Protein AF-A0A9E5AEF0-F1 (afdb_monomer_lite)

Structure (mmCIF, N/CA/C/O backbone):
data_AF-A0A9E5AEF0-F1
#
_entry.id   AF-A0A9E5AEF0-F1
#
loop_
_atom_site.group_PDB
_atom_site.id
_atom_site.type_symbol
_atom_site.label_atom_id
_atom_site.label_alt_id
_atom_site.label_comp_id
_atom_site.label_asym_id
_atom_site.label_entity_id
_atom_site.label_seq_id
_atom_site.pdbx_PDB_ins_code
_atom_site.Cartn_x
_atom_site.Cartn_y
_atom_site.Cartn_z
_atom_site.occupancy
_atom_site.B_iso_or_equiv
_atom_site.auth_seq_id
_atom_site.auth_comp_id
_atom_site.auth_asym_id
_atom_site.auth_atom_id
_atom_site.pdbx_PDB_model_num
ATOM 1 N N . MET A 1 1 ? 32.570 -24.926 29.827 1.00 44.25 1 MET A N 1
ATOM 2 C CA . MET A 1 1 ? 31.384 -24.081 30.081 1.00 44.25 1 MET A CA 1
ATOM 3 C C . MET A 1 1 ? 30.921 -23.555 28.732 1.00 44.25 1 MET A C 1
ATOM 5 O O . MET A 1 1 ? 31.454 -22.573 28.237 1.00 44.25 1 MET A O 1
ATOM 9 N N . THR A 1 2 ? 30.076 -24.323 28.049 1.00 44.25 2 THR A N 1
ATOM 10 C CA . THR A 1 2 ? 29.654 -24.049 26.670 1.00 44.25 2 THR A CA 1
ATOM 11 C C . THR A 1 2 ? 28.623 -22.926 26.707 1.00 44.25 2 THR A C 1
ATOM 13 O O . THR A 1 2 ? 27.660 -23.022 27.466 1.00 44.25 2 THR A O 1
ATOM 16 N N . ALA A 1 3 ? 28.853 -21.846 25.957 1.00 41.44 3 ALA A N 1
ATOM 17 C CA . ALA A 1 3 ? 27.893 -20.754 25.822 1.00 41.44 3 ALA A CA 1
ATOM 18 C C . ALA A 1 3 ? 26.505 -21.313 25.436 1.00 41.44 3 ALA A C 1
ATOM 20 O O . ALA A 1 3 ? 26.449 -22.295 24.685 1.00 41.44 3 ALA A O 1
ATOM 21 N N . PRO A 1 4 ? 25.398 -20.747 25.953 1.00 52.03 4 PRO A N 1
ATOM 22 C CA . PRO A 1 4 ? 24.064 -21.224 25.610 1.00 52.03 4 PRO A CA 1
ATOM 23 C C . PRO A 1 4 ? 23.856 -21.142 24.090 1.00 52.03 4 PRO A C 1
ATOM 25 O O . PRO A 1 4 ? 24.439 -20.265 23.445 1.00 52.03 4 PRO A O 1
ATOM 28 N N . PRO A 1 5 ? 23.062 -22.055 23.501 1.00 47.88 5 PRO A N 1
ATOM 29 C CA . PRO A 1 5 ? 22.817 -22.052 22.069 1.00 47.88 5 PRO A CA 1
ATOM 30 C C . PRO A 1 5 ? 22.259 -20.690 21.658 1.00 47.88 5 PRO A C 1
ATOM 32 O O . PRO A 1 5 ? 21.329 -20.180 22.283 1.00 47.88 5 PRO A O 1
ATOM 35 N N . ASP A 1 6 ? 22.872 -20.121 20.619 1.00 52.38 6 ASP A N 1
ATOM 36 C CA . ASP A 1 6 ? 22.419 -18.937 19.898 1.00 52.38 6 ASP A CA 1
ATOM 37 C C . ASP A 1 6 ? 20.891 -18.986 19.754 1.00 52.38 6 ASP A C 1
ATOM 39 O O . ASP A 1 6 ? 20.338 -19.863 19.078 1.00 52.38 6 ASP A O 1
ATOM 43 N N . GLN A 1 7 ? 20.218 -18.088 20.479 1.00 50.53 7 GLN A N 1
ATOM 44 C CA . GLN A 1 7 ? 18.790 -17.828 20.379 1.00 50.53 7 GLN A CA 1
ATOM 45 C C . GLN A 1 7 ? 18.547 -17.292 18.973 1.00 50.53 7 GLN A C 1
ATOM 47 O O . GLN A 1 7 ? 18.541 -16.082 18.746 1.00 50.53 7 GLN A O 1
ATOM 52 N N . ARG A 1 8 ? 18.410 -18.209 18.010 1.00 44.19 8 ARG A N 1
ATOM 53 C CA . ARG A 1 8 ? 18.163 -17.880 16.611 1.00 44.19 8 ARG A CA 1
ATOM 54 C C . ARG A 1 8 ? 16.907 -17.028 16.559 1.00 44.19 8 ARG A C 1
ATOM 56 O O . ARG A 1 8 ? 15.798 -17.537 16.708 1.00 44.19 8 ARG A O 1
ATOM 63 N N . ARG A 1 9 ? 17.133 -15.730 16.372 1.00 46.47 9 ARG A N 1
ATOM 64 C CA . ARG A 1 9 ? 16.144 -14.720 16.019 1.00 46.47 9 ARG A CA 1
ATOM 65 C C . ARG A 1 9 ? 15.077 -15.354 15.132 1.00 46.47 9 ARG A C 1
ATOM 67 O O . ARG A 1 9 ? 15.401 -15.946 14.099 1.00 46.47 9 ARG A O 1
ATOM 74 N N . SER A 1 10 ? 13.823 -15.269 15.565 1.00 47.00 10 SER A N 1
ATOM 75 C CA . SER A 1 10 ? 12.681 -15.790 14.823 1.00 47.00 10 SER A CA 1
ATOM 76 C C . SER A 1 10 ? 12.717 -15.233 13.392 1.00 47.00 10 SER A C 1
ATOM 78 O O . SER A 1 10 ? 13.171 -14.108 13.188 1.00 47.00 10 SER A O 1
ATOM 80 N N . PRO A 1 11 ? 12.181 -15.929 12.374 1.00 45.91 11 PRO A N 1
ATOM 81 C CA . PRO A 1 11 ? 12.048 -15.397 11.006 1.00 45.91 11 PRO A CA 1
ATOM 82 C C . PRO A 1 11 ? 11.284 -14.055 10.907 1.00 45.91 11 PRO A C 1
ATOM 84 O O . PRO A 1 11 ? 11.216 -13.434 9.848 1.00 45.91 11 PRO A O 1
ATOM 87 N N . LEU A 1 12 ? 10.714 -13.612 12.026 1.00 46.62 12 LEU A N 1
ATOM 88 C CA . LEU A 1 12 ? 10.114 -12.311 12.288 1.00 46.62 12 LEU A CA 1
ATOM 89 C C . LEU A 1 12 ? 11.013 -11.201 12.776 1.00 46.62 12 LEU A C 1
ATOM 91 O O . LEU A 1 12 ? 10.693 -10.034 12.573 1.00 46.62 12 LEU A O 1
ATOM 95 N N . ASP A 1 13 ? 12.115 -11.566 13.402 1.00 51.47 13 ASP A N 1
ATOM 96 C CA . ASP A 1 13 ? 13.103 -10.637 13.924 1.00 51.47 13 ASP A CA 1
ATOM 97 C C . ASP A 1 13 ? 13.991 -10.109 12.788 1.00 51.47 13 ASP A C 1
ATOM 99 O O . ASP A 1 13 ? 14.777 -9.183 12.979 1.00 51.47 13 ASP A O 1
ATOM 103 N N . SER A 1 14 ? 13.876 -10.699 11.591 1.00 53.91 14 SER A N 1
ATOM 104 C CA . SER A 1 14 ? 14.541 -10.217 10.386 1.00 53.91 14 SER A CA 1
ATOM 105 C C . SER A 1 14 ? 13.779 -9.011 9.828 1.00 53.91 14 SER A C 1
ATOM 107 O O . SER A 1 14 ? 12.659 -9.172 9.327 1.00 53.91 14 SER A O 1
ATOM 109 N N . PRO A 1 15 ? 14.356 -7.797 9.890 1.00 63.53 15 PRO A N 1
ATOM 110 C CA . PRO A 1 15 ? 13.675 -6.603 9.426 1.00 63.53 15 PRO A CA 1
ATOM 111 C C . PRO A 1 15 ? 13.343 -6.718 7.937 1.00 63.53 15 PRO A C 1
ATOM 113 O O . PRO A 1 15 ? 14.121 -7.243 7.136 1.00 63.53 15 PRO A O 1
ATOM 116 N N . LEU A 1 16 ? 12.180 -6.183 7.554 1.00 73.38 16 LEU A N 1
ATOM 117 C CA . LEU A 1 16 ? 11.865 -5.899 6.157 1.00 73.38 16 LEU A CA 1
ATOM 118 C C . LEU A 1 16 ? 13.061 -5.166 5.521 1.00 73.38 16 LEU A C 1
ATOM 120 O O . LEU A 1 16 ? 13.497 -4.162 6.095 1.00 73.38 16 LEU A O 1
ATOM 124 N N . PRO A 1 17 ? 13.574 -5.604 4.351 1.00 79.81 17 PRO A N 1
ATOM 125 C CA . PRO A 1 17 ? 14.665 -4.899 3.691 1.00 79.81 17 PRO A CA 1
ATOM 126 C C . PRO A 1 17 ? 14.307 -3.418 3.558 1.00 79.81 17 PRO A C 1
ATOM 128 O O . PRO A 1 17 ? 13.182 -3.119 3.139 1.00 79.81 17 PRO A O 1
ATOM 131 N N . PRO A 1 18 ? 15.192 -2.480 3.927 1.00 86.50 18 PRO A N 1
ATOM 132 C CA . PRO A 1 18 ? 14.837 -1.070 3.961 1.00 86.50 18 PRO A CA 1
ATOM 133 C C . PRO A 1 18 ? 14.391 -0.594 2.576 1.00 86.50 18 PRO A C 1
ATOM 135 O O . PRO A 1 18 ? 14.988 -0.937 1.555 1.00 86.50 18 PRO A O 1
ATOM 138 N N . LEU A 1 19 ? 13.329 0.215 2.536 1.00 92.38 19 LEU A N 1
ATOM 139 C CA . LEU A 1 19 ? 12.909 0.871 1.299 1.00 92.38 19 LEU A CA 1
ATOM 140 C C . LEU A 1 19 ? 14.021 1.793 0.794 1.00 92.38 19 LEU A C 1
ATOM 142 O O . LEU A 1 19 ? 14.618 2.544 1.580 1.00 92.38 19 LEU A O 1
ATOM 146 N N . ARG A 1 20 ? 14.232 1.793 -0.528 1.00 93.69 20 ARG A N 1
ATOM 147 C CA . ARG A 1 20 ? 15.110 2.765 -1.191 1.00 93.69 20 ARG A CA 1
ATOM 148 C C . ARG A 1 20 ? 14.611 4.190 -0.896 1.00 93.69 20 ARG A C 1
ATOM 150 O O . ARG A 1 20 ? 13.405 4.375 -0.714 1.00 93.69 20 ARG A O 1
ATOM 157 N N . PRO A 1 21 ? 15.482 5.216 -0.886 1.00 95.19 21 PRO A N 1
ATOM 158 C CA . PRO A 1 21 ? 15.080 6.581 -0.534 1.00 95.19 21 PRO A CA 1
ATOM 159 C C . PRO A 1 21 ? 13.852 7.098 -1.301 1.00 95.19 21 PRO A C 1
ATOM 161 O O . PRO A 1 21 ? 12.906 7.570 -0.676 1.00 95.19 21 PRO A O 1
ATOM 164 N N . TYR A 1 22 ? 13.795 6.907 -2.624 1.00 96.44 22 TYR A N 1
ATOM 165 C CA . TYR A 1 22 ? 12.634 7.321 -3.426 1.00 96.44 22 TYR A CA 1
ATOM 166 C C . TYR A 1 22 ? 11.353 6.559 -3.051 1.00 96.44 22 TYR A C 1
ATOM 168 O O . TYR A 1 22 ? 10.281 7.152 -2.961 1.00 96.44 22 TYR A O 1
ATOM 176 N N . GLN A 1 23 ? 11.457 5.257 -2.760 1.00 97.06 23 GLN A N 1
ATOM 177 C CA . GLN A 1 23 ? 10.318 4.446 -2.327 1.00 97.06 23 GLN A CA 1
ATOM 178 C C . GLN A 1 23 ? 9.784 4.936 -0.982 1.00 97.06 23 GLN A C 1
ATOM 180 O O . GLN A 1 23 ? 8.578 4.943 -0.769 1.00 97.06 23 GLN A O 1
ATOM 185 N N . ARG A 1 24 ? 10.665 5.391 -0.083 1.00 96.44 24 ARG A N 1
ATOM 186 C CA . ARG A 1 24 ? 10.268 5.986 1.198 1.00 96.44 24 ARG A CA 1
ATOM 187 C C . ARG A 1 24 ? 9.503 7.293 0.999 1.00 96.44 24 ARG A C 1
ATOM 189 O O . ARG A 1 24 ? 8.501 7.502 1.675 1.00 96.44 24 ARG A O 1
ATOM 196 N N . THR A 1 25 ? 9.947 8.151 0.081 1.00 97.44 25 THR A N 1
ATOM 197 C CA . THR A 1 25 ? 9.232 9.389 -0.273 1.00 97.44 25 THR A CA 1
ATOM 198 C C . THR A 1 25 ? 7.836 9.079 -0.804 1.00 97.44 25 THR A C 1
ATOM 200 O O . T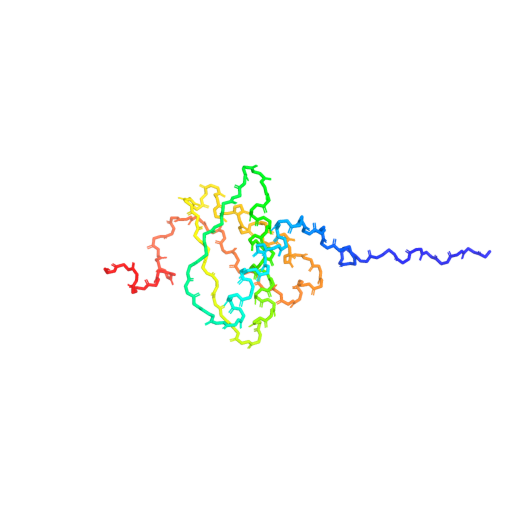HR A 1 25 ? 6.855 9.645 -0.326 1.00 97.44 25 THR A O 1
ATOM 203 N N . ILE A 1 26 ? 7.733 8.115 -1.720 1.00 97.69 26 ILE A N 1
ATOM 204 C CA . ILE A 1 26 ? 6.452 7.681 -2.280 1.00 97.69 26 ILE A CA 1
ATOM 205 C C . ILE A 1 26 ? 5.549 7.073 -1.195 1.00 97.69 26 ILE A C 1
ATOM 207 O O . ILE A 1 26 ? 4.385 7.452 -1.090 1.00 97.69 26 ILE A O 1
ATOM 211 N N . ALA A 1 27 ? 6.074 6.181 -0.346 1.00 97.12 27 ALA A N 1
ATOM 212 C CA . ALA A 1 27 ? 5.316 5.571 0.748 1.00 97.12 27 ALA A CA 1
ATOM 213 C C . ALA A 1 27 ? 4.748 6.631 1.700 1.00 97.12 27 ALA A C 1
ATOM 215 O O . ALA A 1 27 ? 3.573 6.577 2.046 1.00 97.12 27 ALA A O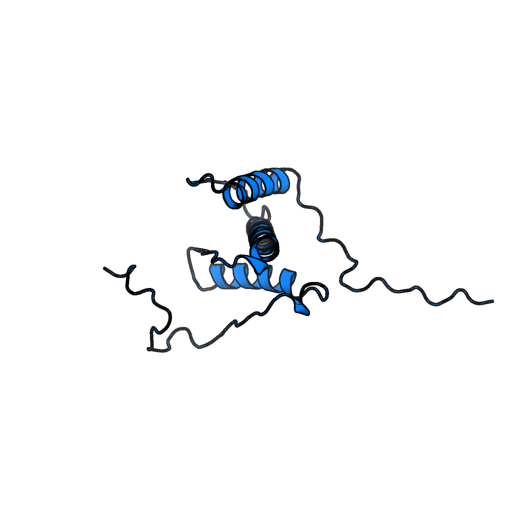 1
ATOM 216 N N . LYS A 1 28 ? 5.553 7.634 2.078 1.00 96.19 28 LYS A N 1
ATOM 217 C CA . LYS A 1 28 ? 5.095 8.758 2.908 1.00 96.19 28 LYS A CA 1
ATOM 218 C C . LYS A 1 28 ? 3.974 9.549 2.233 1.00 96.19 28 LYS A C 1
ATOM 220 O O . LYS A 1 28 ? 3.014 9.907 2.908 1.00 96.19 28 LYS A O 1
ATOM 225 N N . ALA A 1 29 ? 4.070 9.799 0.927 1.00 96.44 29 ALA A N 1
ATOM 226 C CA . ALA A 1 29 ? 3.031 10.508 0.183 1.00 96.44 29 ALA A CA 1
ATOM 227 C C . ALA A 1 29 ? 1.709 9.719 0.145 1.00 96.44 29 ALA A C 1
ATOM 229 O O . ALA A 1 29 ? 0.653 10.287 0.424 1.00 96.44 29 ALA A O 1
ATOM 230 N N . ILE A 1 30 ? 1.767 8.410 -0.132 1.00 96.25 30 ILE A N 1
ATOM 231 C CA . ILE A 1 30 ? 0.593 7.521 -0.147 1.00 96.25 30 ILE A CA 1
ATOM 232 C C . ILE A 1 30 ? -0.038 7.442 1.249 1.00 96.25 30 ILE A C 1
ATOM 234 O O . ILE A 1 30 ? -1.215 7.762 1.416 1.00 96.25 30 ILE A O 1
ATOM 238 N N . LEU A 1 31 ? 0.751 7.053 2.258 1.00 95.81 31 LEU A N 1
ATOM 239 C CA . LEU A 1 31 ? 0.270 6.858 3.627 1.00 95.81 31 LEU A CA 1
ATOM 240 C C . LEU A 1 31 ? -0.243 8.164 4.229 1.00 95.81 31 LEU A C 1
ATOM 242 O O . LEU A 1 31 ? -1.294 8.167 4.855 1.00 95.81 31 LEU A O 1
ATOM 246 N N . GLY A 1 32 ? 0.447 9.282 3.997 1.00 95.50 32 GLY A N 1
ATOM 247 C CA . GLY A 1 32 ? 0.003 10.590 4.465 1.00 95.50 32 GLY A CA 1
ATOM 248 C C . GLY A 1 32 ? -1.368 10.964 3.903 1.00 95.50 32 GLY A C 1
ATOM 249 O O . GLY A 1 32 ? -2.250 11.365 4.655 1.00 95.50 32 GLY A O 1
ATOM 250 N N . ARG A 1 33 ? -1.604 10.790 2.597 1.00 94.56 33 ARG A N 1
ATOM 251 C CA . ARG A 1 33 ? -2.925 11.101 2.022 1.00 94.56 33 ARG A CA 1
ATOM 252 C C . ARG A 1 33 ? -4.023 10.179 2.544 1.00 94.56 33 ARG A C 1
ATOM 254 O O . ARG A 1 33 ? -5.099 10.675 2.869 1.00 94.56 33 ARG A O 1
ATOM 261 N N . ALA A 1 34 ? -3.743 8.879 2.635 1.00 93.25 34 ALA A N 1
ATOM 262 C CA . ALA A 1 34 ? -4.709 7.882 3.085 1.00 93.25 34 ALA A CA 1
ATOM 263 C C . ALA A 1 34 ? -5.070 8.047 4.572 1.00 93.25 34 ALA A C 1
ATOM 265 O O . ALA A 1 34 ? -6.248 8.077 4.915 1.00 93.25 34 ALA A O 1
ATOM 266 N N . LEU A 1 35 ? -4.074 8.209 5.450 1.00 93.00 35 LEU A N 1
ATOM 267 C CA . LEU A 1 35 ? -4.284 8.322 6.898 1.00 93.00 35 LEU A CA 1
ATOM 268 C C . LEU A 1 35 ? -4.899 9.665 7.307 1.00 93.00 35 LEU A C 1
ATOM 270 O O . LEU A 1 35 ? -5.693 9.705 8.240 1.00 93.00 35 LEU A O 1
ATOM 274 N N . TYR A 1 36 ? -4.577 10.755 6.603 1.00 92.62 36 TYR A N 1
ATOM 275 C CA . TYR A 1 36 ? -5.160 12.076 6.865 1.00 92.62 36 TYR A CA 1
ATOM 276 C C . TYR A 1 36 ? -6.407 12.376 6.023 1.00 92.62 36 TYR A C 1
ATOM 278 O O . TYR A 1 36 ? -6.818 13.531 5.960 1.00 92.62 36 TYR A O 1
ATOM 286 N N . HIS A 1 37 ? -6.988 11.374 5.353 1.00 87.94 37 HIS A N 1
ATOM 287 C CA . HIS A 1 37 ? -8.244 11.504 4.607 1.00 87.94 37 HIS A CA 1
ATOM 288 C C . HIS A 1 37 ? -8.272 12.675 3.600 1.00 87.94 37 HIS A C 1
ATOM 290 O O . HIS A 1 37 ? -9.308 1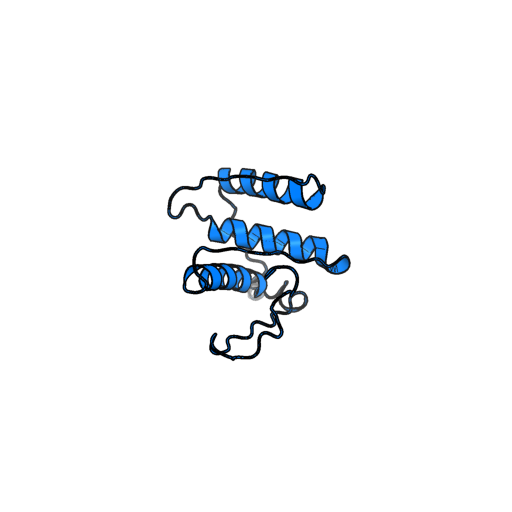3.291 3.370 1.00 87.94 37 HIS A O 1
ATOM 296 N N . ARG A 1 38 ? -7.134 12.987 2.959 1.00 88.69 38 ARG A N 1
ATOM 297 C CA . ARG A 1 38 ? -6.981 14.198 2.119 1.00 88.69 38 ARG A CA 1
ATOM 298 C C . ARG A 1 38 ? -7.566 14.083 0.702 1.00 88.69 38 ARG A C 1
ATOM 300 O O . ARG A 1 38 ? -7.367 14.992 -0.101 1.00 88.69 38 ARG A O 1
ATOM 307 N N . GLY A 1 39 ? -8.239 12.975 0.379 1.00 87.44 39 GLY A N 1
ATOM 308 C CA . GLY A 1 39 ? -8.826 12.704 -0.942 1.00 87.44 39 GLY A CA 1
ATOM 309 C C . GLY A 1 39 ? -7.843 12.838 -2.119 1.00 87.44 39 GLY A C 1
ATOM 310 O O . GLY A 1 39 ? -6.625 12.904 -1.926 1.00 87.44 39 GLY A O 1
ATOM 311 N N . GLY A 1 40 ? -8.389 12.900 -3.341 1.00 91.06 40 GLY A N 1
ATOM 312 C CA . GLY A 1 40 ? -7.699 13.184 -4.612 1.00 91.06 40 GLY A CA 1
ATOM 313 C C . GLY A 1 40 ? -6.757 12.091 -5.143 1.00 91.06 40 GLY A C 1
ATOM 314 O O . GLY A 1 40 ? -6.640 11.011 -4.571 1.00 91.06 40 GLY A O 1
ATOM 315 N N . SER A 1 41 ? -6.065 12.392 -6.248 1.00 93.50 41 SER A N 1
ATOM 316 C CA . SER A 1 41 ? -5.238 11.421 -6.985 1.00 93.50 41 SER A CA 1
ATOM 317 C C . SER A 1 41 ? -3.744 11.712 -6.855 1.00 93.50 41 SER A C 1
ATOM 319 O O . SER A 1 41 ? -3.319 12.869 -6.831 1.00 93.50 41 SER A O 1
ATOM 321 N N . LEU A 1 42 ? -2.937 10.654 -6.766 1.00 93.75 42 LEU A N 1
ATOM 322 C CA . LEU A 1 42 ? -1.478 10.710 -6.797 1.00 93.75 42 LEU A CA 1
ATOM 323 C C . LEU A 1 42 ? -0.997 9.876 -7.990 1.00 93.75 42 LEU A C 1
ATOM 325 O O . LEU A 1 42 ? -1.250 8.675 -8.030 1.00 93.75 42 LEU A O 1
ATOM 329 N N . SER A 1 43 ? -0.311 10.509 -8.941 1.00 95.88 43 SER A N 1
ATOM 330 C CA . SER A 1 43 ? 0.361 9.802 -10.035 1.00 95.88 43 SER A CA 1
ATOM 331 C C . SER A 1 43 ? 1.833 9.626 -9.685 1.00 95.88 43 SER A C 1
ATOM 333 O O . SER A 1 43 ? 2.490 10.578 -9.264 1.00 95.88 43 SER A O 1
ATOM 335 N N . ILE A 1 44 ? 2.336 8.400 -9.803 1.00 95.62 44 ILE A N 1
ATOM 336 C CA . ILE A 1 44 ? 3.718 8.054 -9.474 1.00 95.62 44 ILE A CA 1
ATOM 337 C C . ILE A 1 44 ? 4.288 7.277 -10.649 1.00 95.62 44 ILE A C 1
ATOM 339 O O . ILE A 1 44 ? 3.839 6.169 -10.946 1.00 95.62 44 ILE A O 1
ATOM 343 N N . GLU A 1 45 ? 5.320 7.832 -11.269 1.00 96.12 45 GLU A N 1
ATOM 344 C CA . GLU A 1 45 ? 6.081 7.143 -12.298 1.00 96.12 45 GLU A CA 1
ATOM 345 C C . GLU A 1 45 ? 7.312 6.479 -11.678 1.00 96.12 45 GLU A C 1
ATOM 347 O O . GLU A 1 45 ? 8.067 7.086 -10.917 1.00 96.12 45 GLU A O 1
ATOM 352 N N . ILE A 1 46 ? 7.490 5.189 -11.963 1.00 95.12 46 ILE A N 1
ATOM 353 C CA . ILE A 1 46 ? 8.596 4.387 -11.442 1.00 95.12 46 ILE A CA 1
ATOM 354 C C . ILE A 1 46 ? 9.207 3.625 -12.611 1.00 95.12 46 ILE A C 1
ATOM 356 O O . ILE A 1 46 ? 8.489 2.974 -13.373 1.00 95.12 46 ILE A O 1
ATOM 360 N N . ALA A 1 47 ? 10.537 3.653 -12.703 1.00 94.19 47 ALA A N 1
ATOM 361 C CA . ALA A 1 47 ? 11.287 2.898 -13.698 1.00 94.19 47 ALA A CA 1
ATOM 362 C C . ALA A 1 47 ? 10.919 1.401 -13.701 1.00 94.19 47 ALA A C 1
ATOM 364 O O . ALA A 1 47 ? 10.508 0.820 -12.686 1.00 94.19 47 ALA A O 1
ATOM 365 N N . ARG A 1 48 ? 11.117 0.740 -14.848 1.00 90.56 48 ARG A N 1
ATOM 366 C CA . ARG A 1 48 ? 10.932 -0.712 -14.972 1.00 90.56 48 ARG A CA 1
ATOM 367 C C . ARG A 1 48 ? 11.793 -1.430 -13.924 1.00 90.56 48 ARG A C 1
ATOM 369 O O . ARG A 1 48 ? 12.962 -1.112 -13.757 1.00 90.56 48 ARG A O 1
ATOM 376 N N . GLN A 1 49 ? 11.198 -2.382 -13.202 1.00 87.56 49 GLN A N 1
ATOM 377 C CA . GLN A 1 49 ? 11.827 -3.073 -12.062 1.00 87.56 49 GLN A CA 1
ATOM 378 C C . GLN A 1 49 ? 12.254 -2.169 -10.886 1.00 87.56 49 GLN A C 1
ATOM 380 O O . GLN A 1 49 ? 12.974 -2.610 -9.995 1.00 87.56 49 GLN A O 1
ATOM 385 N N . GLY A 1 50 ? 11.743 -0.938 -10.788 1.00 91.69 50 GLY A N 1
ATOM 386 C CA . GLY A 1 50 ? 11.958 -0.044 -9.641 1.00 91.69 50 GLY A CA 1
ATOM 387 C C . GLY A 1 50 ? 11.194 -0.447 -8.370 1.00 91.69 50 GLY A C 1
ATOM 388 O O . GLY A 1 50 ? 10.823 0.400 -7.565 1.00 91.69 50 GLY A O 1
ATOM 389 N N . GLY A 1 51 ? 10.870 -1.731 -8.198 1.00 92.44 51 GLY A N 1
ATOM 390 C CA . GLY A 1 51 ? 10.205 -2.232 -6.993 1.00 92.44 51 GLY A CA 1
ATOM 391 C C . GLY A 1 51 ? 8.815 -1.639 -6.730 1.00 92.44 51 GLY A C 1
ATOM 392 O O . GLY A 1 51 ? 8.423 -1.525 -5.571 1.00 92.44 51 GLY A O 1
ATOM 393 N N . LYS A 1 52 ? 8.066 -1.248 -7.772 1.00 93.94 52 LYS A N 1
ATOM 394 C CA . LYS A 1 52 ? 6.722 -0.657 -7.620 1.00 93.94 52 LYS A CA 1
ATOM 395 C C . LYS A 1 52 ? 5.721 -1.593 -6.929 1.00 93.94 52 LYS A C 1
ATOM 397 O O . LYS A 1 52 ? 4.947 -1.146 -6.092 1.00 93.94 52 LYS A O 1
ATOM 402 N N . ASN A 1 53 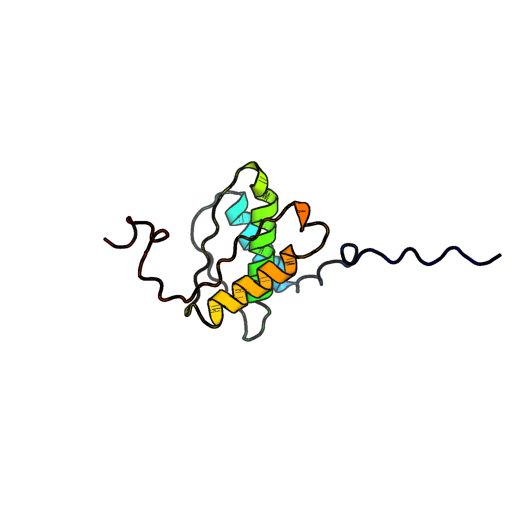? 5.779 -2.894 -7.230 1.00 92.31 53 ASN A N 1
ATOM 403 C CA . ASN A 1 53 ? 4.870 -3.886 -6.643 1.00 92.31 53 ASN A CA 1
ATOM 404 C C . ASN A 1 53 ? 5.172 -4.110 -5.157 1.00 92.31 53 ASN A C 1
ATOM 406 O O . ASN A 1 53 ? 4.249 -4.1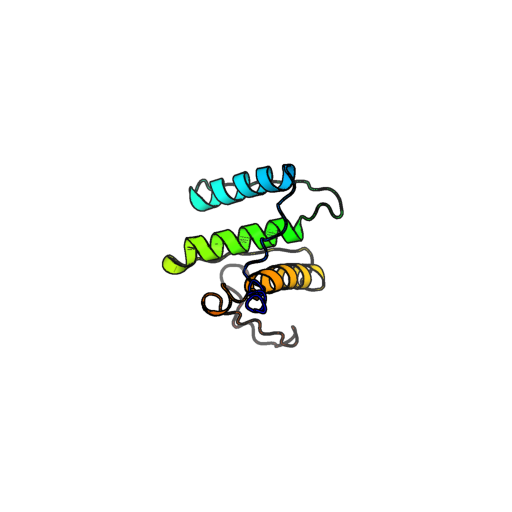49 -4.352 1.00 92.31 53 ASN A O 1
ATOM 410 N N . GLU A 1 54 ? 6.458 -4.182 -4.805 1.00 93.38 54 GLU A N 1
ATOM 411 C CA . GLU A 1 54 ? 6.937 -4.291 -3.423 1.00 93.38 54 GLU A CA 1
ATOM 412 C C . GLU A 1 54 ? 6.515 -3.075 -2.590 1.00 93.38 54 GLU A C 1
ATOM 414 O O . GLU A 1 54 ? 5.977 -3.202 -1.493 1.00 93.38 54 GLU A O 1
ATOM 419 N N . LEU A 1 55 ? 6.718 -1.875 -3.135 1.00 95.75 55 LEU A N 1
ATOM 420 C CA . LEU A 1 55 ? 6.307 -0.631 -2.497 1.00 95.75 55 LEU A CA 1
ATOM 421 C C . LEU A 1 55 ? 4.790 -0.586 -2.264 1.00 95.75 55 LEU A C 1
ATOM 423 O O . LEU A 1 55 ? 4.356 -0.264 -1.160 1.00 95.75 55 LEU A O 1
ATOM 427 N N . SER A 1 56 ? 4.001 -0.938 -3.282 1.00 95.50 56 SER A N 1
ATOM 428 C CA . SER A 1 56 ? 2.538 -0.998 -3.195 1.00 95.50 56 SER A CA 1
ATOM 429 C C . SER A 1 56 ? 2.087 -1.986 -2.117 1.00 95.50 56 SER A C 1
ATOM 431 O O . SER A 1 56 ? 1.342 -1.608 -1.221 1.00 95.50 56 SER A O 1
ATOM 433 N N . ALA A 1 57 ? 2.611 -3.218 -2.132 1.00 94.00 57 ALA A N 1
ATOM 434 C CA . ALA A 1 57 ? 2.266 -4.254 -1.158 1.00 94.00 57 ALA A CA 1
ATOM 435 C C . ALA A 1 57 ? 2.577 -3.833 0.286 1.00 94.00 57 ALA A C 1
ATOM 437 O O . ALA A 1 57 ? 1.786 -4.066 1.195 1.00 94.00 57 ALA A O 1
ATOM 438 N N . ARG A 1 58 ? 3.712 -3.166 0.516 1.00 94.38 58 ARG A N 1
ATOM 439 C CA . ARG A 1 58 ? 4.061 -2.662 1.851 1.00 94.38 58 ARG A CA 1
ATOM 440 C C . ARG A 1 58 ? 3.181 -1.491 2.289 1.00 94.38 58 ARG A C 1
ATOM 442 O O . ARG A 1 58 ? 2.874 -1.396 3.473 1.00 94.38 58 ARG A O 1
ATOM 449 N N . ALA A 1 59 ? 2.774 -0.615 1.368 1.00 95.81 59 ALA A N 1
ATOM 450 C CA . ALA A 1 59 ? 1.837 0.465 1.671 1.00 95.81 59 ALA A CA 1
ATOM 451 C C . ALA A 1 59 ? 0.441 -0.084 2.013 1.00 95.81 59 ALA A C 1
ATOM 453 O O . ALA A 1 59 ? -0.143 0.327 3.012 1.00 95.81 59 ALA A O 1
ATOM 454 N N . GLU A 1 60 ? -0.051 -1.053 1.236 1.00 95.44 60 GLU A N 1
ATOM 455 C CA . GLU A 1 60 ? -1.293 -1.790 1.506 1.00 95.44 60 GLU A CA 1
ATOM 456 C C . GLU A 1 60 ? -1.254 -2.458 2.880 1.00 95.44 60 GLU A C 1
ATOM 458 O O . GLU A 1 60 ? -2.137 -2.221 3.700 1.00 95.44 60 GLU A O 1
ATOM 463 N N . LEU A 1 61 ? -0.198 -3.225 3.164 1.00 92.50 61 LEU A N 1
ATOM 464 C CA . LEU A 1 61 ? -0.025 -3.892 4.451 1.00 92.50 61 LEU A CA 1
ATOM 465 C C . LEU A 1 61 ? -0.019 -2.895 5.614 1.00 92.50 61 LEU A C 1
ATOM 467 O O . LEU A 1 61 ? -0.706 -3.111 6.607 1.00 92.50 61 LEU A O 1
ATOM 471 N N . ALA A 1 62 ? 0.720 -1.790 5.494 1.00 93.31 62 ALA A N 1
ATOM 472 C CA . ALA A 1 62 ? 0.762 -0.766 6.533 1.00 93.31 62 ALA A CA 1
ATOM 473 C C . ALA A 1 62 ? -0.624 -0.158 6.798 1.00 93.31 62 ALA A C 1
ATOM 475 O O . ALA A 1 62 ? -1.003 0.009 7.955 1.00 93.31 62 ALA A O 1
ATOM 476 N N . LEU A 1 63 ? -1.396 0.138 5.747 1.00 94.31 63 LEU A N 1
ATOM 477 C CA . LEU A 1 63 ? -2.754 0.666 5.890 1.00 94.31 63 LEU A CA 1
ATOM 478 C C . LEU A 1 63 ? -3.696 -0.350 6.534 1.00 94.31 63 LEU A C 1
ATOM 480 O O . LEU A 1 63 ? -4.413 0.017 7.460 1.00 94.31 63 LEU A O 1
ATOM 484 N N . LEU A 1 64 ? -3.661 -1.611 6.095 1.00 92.19 64 LEU A N 1
ATOM 485 C CA . LEU A 1 64 ? -4.473 -2.685 6.674 1.00 92.19 64 LEU A CA 1
ATOM 486 C C . LEU A 1 64 ? -4.170 -2.879 8.163 1.00 92.19 64 LEU A C 1
ATOM 488 O O . LEU A 1 64 ? -5.095 -2.985 8.960 1.00 92.19 64 LEU A O 1
ATOM 492 N N . LEU A 1 65 ? -2.892 -2.856 8.553 1.00 90.69 65 LEU A N 1
ATOM 493 C CA . LEU A 1 65 ? -2.490 -2.995 9.954 1.00 90.69 65 LEU A CA 1
ATOM 494 C C . LEU A 1 65 ? -2.931 -1.798 10.801 1.00 90.69 65 LEU A C 1
ATOM 496 O O . LEU A 1 65 ? -3.539 -1.982 11.851 1.00 90.69 65 LEU A O 1
ATOM 500 N N . VAL A 1 66 ? -2.676 -0.569 10.340 1.00 92.25 66 VAL A N 1
ATOM 501 C CA . VAL A 1 66 ? -3.060 0.651 11.075 1.00 92.25 66 VAL A CA 1
ATOM 502 C C . VAL A 1 66 ? -4.582 0.784 11.191 1.00 92.25 66 VAL A C 1
ATOM 504 O O . VAL A 1 66 ? -5.084 1.332 12.169 1.00 92.25 66 VAL A O 1
ATOM 507 N N . ARG A 1 67 ? -5.333 0.281 10.205 1.00 91.38 67 ARG A N 1
ATOM 508 C CA . ARG A 1 67 ? -6.797 0.379 10.148 1.00 91.38 67 ARG A CA 1
ATOM 509 C C . ARG A 1 67 ? -7.524 -0.885 10.590 1.00 91.38 67 ARG A C 1
ATOM 511 O O . ARG A 1 67 ? -8.747 -0.886 10.537 1.00 91.38 67 ARG A O 1
ATOM 518 N N . HIS A 1 68 ? -6.827 -1.910 11.081 1.00 89.31 68 HIS A N 1
ATOM 519 C CA . HIS A 1 68 ? -7.423 -3.210 11.406 1.00 89.31 68 HIS A CA 1
ATOM 520 C C . HIS A 1 68 ? -8.646 -3.103 12.337 1.00 89.31 68 HIS A C 1
ATOM 522 O O . HIS A 1 68 ? -9.648 -3.770 12.112 1.00 89.31 68 HIS A O 1
ATOM 528 N N . ALA A 1 69 ? -8.600 -2.230 13.350 1.00 90.50 69 ALA A N 1
ATOM 529 C CA . ALA A 1 69 ? -9.719 -2.035 14.278 1.00 90.50 69 ALA A CA 1
ATOM 530 C C . ALA A 1 69 ? -10.886 -1.224 13.683 1.00 90.50 69 ALA A C 1
ATOM 532 O O . ALA A 1 69 ? -12.038 -1.451 14.035 1.00 90.50 69 ALA A O 1
ATOM 533 N N . ALA A 1 70 ? -10.595 -0.272 12.793 1.00 91.25 70 ALA A N 1
ATOM 534 C CA . ALA A 1 70 ? -11.607 0.573 12.156 1.00 91.25 70 ALA A CA 1
ATOM 535 C C . ALA A 1 70 ? -12.231 -0.080 10.909 1.00 91.25 70 ALA A C 1
ATOM 537 O O . ALA A 1 70 ? -13.252 0.392 10.416 1.00 91.25 70 ALA A O 1
ATOM 538 N N . GLY A 1 71 ? -11.590 -1.120 10.373 1.00 88.25 71 GLY A N 1
ATOM 539 C CA . GLY A 1 71 ? -11.935 -1.721 9.093 1.00 88.25 71 GLY A CA 1
ATOM 540 C C . GLY A 1 71 ? -11.617 -0.820 7.894 1.00 88.25 71 GLY A C 1
ATOM 541 O O . GLY A 1 71 ? -10.995 0.246 8.004 1.00 88.25 71 GLY A O 1
ATOM 542 N N . GLY A 1 72 ? -12.047 -1.281 6.720 1.00 89.56 72 GLY A N 1
ATOM 543 C CA . GLY A 1 72 ? -11.888 -0.594 5.442 1.00 89.56 72 GLY A CA 1
ATOM 544 C C . GLY A 1 72 ? -11.505 -1.546 4.313 1.00 89.56 72 GLY A C 1
ATOM 545 O O . GLY A 1 72 ? -11.107 -2.686 4.545 1.00 89.56 72 GLY A O 1
ATOM 546 N N . THR A 1 73 ? -11.595 -1.042 3.085 1.00 91.25 73 THR A N 1
ATOM 547 C CA . THR A 1 73 ? -11.291 -1.804 1.870 1.00 91.25 73 THR A CA 1
ATOM 548 C C . THR A 1 73 ? -10.251 -1.062 1.046 1.00 91.25 73 THR A C 1
ATOM 550 O O . THR A 1 73 ? -10.345 0.150 0.856 1.00 91.25 73 THR A O 1
ATOM 553 N N . ILE A 1 74 ? -9.266 -1.797 0.528 1.00 93.31 74 ILE A N 1
ATOM 554 C CA . ILE A 1 74 ? -8.317 -1.298 -0.467 1.00 93.31 74 ILE A CA 1
ATOM 555 C C . ILE A 1 74 ? -8.637 -1.979 -1.794 1.00 93.31 74 ILE A C 1
ATOM 557 O O . ILE A 1 74 ? -8.636 -3.205 -1.878 1.00 93.31 74 ILE A O 1
ATOM 561 N N . VAL A 1 75 ? -8.881 -1.186 -2.834 1.00 93.31 75 VAL A N 1
ATOM 562 C CA . VAL A 1 75 ? -9.074 -1.687 -4.199 1.00 93.31 75 VAL A CA 1
ATOM 563 C C . VAL A 1 75 ? -7.763 -1.544 -4.959 1.00 93.31 75 VAL A C 1
ATOM 565 O O . VAL A 1 75 ? -7.201 -0.451 -5.041 1.00 93.31 75 VAL A O 1
ATOM 568 N N . LYS A 1 76 ? -7.273 -2.649 -5.527 1.00 92.56 76 LYS A N 1
ATOM 569 C CA . LYS A 1 76 ? -6.064 -2.664 -6.351 1.00 92.56 76 LYS A CA 1
ATOM 570 C C . LYS A 1 76 ? -6.401 -3.054 -7.779 1.00 92.56 76 LYS A C 1
ATOM 572 O O . LYS A 1 76 ? -6.747 -4.198 -8.055 1.00 92.56 76 LYS A O 1
ATOM 577 N N . CYS A 1 77 ? -6.238 -2.100 -8.684 1.00 92.81 77 CYS A N 1
ATOM 578 C CA . CYS A 1 77 ? -6.439 -2.315 -10.109 1.00 92.81 77 CYS A CA 1
ATOM 579 C C . CYS A 1 77 ? -5.107 -2.668 -10.782 1.00 92.81 77 CYS A C 1
ATOM 581 O O . CYS A 1 77 ? -4.067 -2.075 -10.491 1.00 92.81 77 CYS A O 1
ATOM 583 N N . ALA A 1 78 ? -5.143 -3.619 -11.709 1.00 92.06 78 ALA A N 1
ATOM 584 C CA . ALA A 1 78 ? -4.025 -3.959 -12.578 1.00 92.06 78 ALA A CA 1
ATOM 585 C C . ALA A 1 78 ? -4.550 -4.188 -14.006 1.00 92.06 78 ALA A C 1
ATOM 587 O O . ALA A 1 78 ? -5.705 -4.588 -14.146 1.00 92.06 78 ALA A O 1
ATOM 588 N N . PRO A 1 79 ? -3.735 -3.978 -15.059 1.00 93.12 79 PRO A N 1
ATOM 589 C CA . PRO A 1 79 ? -4.212 -4.110 -16.441 1.00 93.12 79 PRO A CA 1
ATOM 590 C C . PRO A 1 79 ? -4.723 -5.514 -16.805 1.00 93.12 79 PRO A C 1
ATOM 592 O O . PRO A 1 79 ? -5.507 -5.662 -17.734 1.00 93.12 79 PRO A O 1
ATOM 595 N N . THR A 1 80 ? -4.294 -6.548 -16.080 1.00 91.81 80 THR A N 1
ATOM 596 C CA . THR A 1 80 ? -4.754 -7.932 -16.230 1.00 91.81 80 THR A CA 1
ATOM 597 C C . THR A 1 80 ? -4.903 -8.594 -14.864 1.00 91.81 80 THR A C 1
ATOM 599 O O . THR A 1 80 ? -4.105 -8.359 -13.949 1.00 91.81 80 THR A O 1
ATOM 602 N N . LEU A 1 81 ? -5.890 -9.486 -14.730 1.00 86.88 81 LEU A N 1
ATOM 603 C CA . LEU A 1 81 ? -5.995 -10.350 -13.553 1.00 86.88 81 LEU A CA 1
ATOM 604 C C . LEU A 1 81 ? -4.775 -11.283 -13.476 1.00 86.88 81 LEU A C 1
ATOM 606 O O . LEU A 1 81 ? -4.088 -11.350 -12.455 1.00 86.88 81 LEU A O 1
ATOM 610 N N . VAL A 1 82 ? -4.467 -11.952 -14.591 1.00 87.88 82 VAL A N 1
ATOM 611 C CA . VAL A 1 82 ? -3.301 -12.827 -14.756 1.00 87.88 82 VAL A CA 1
ATOM 612 C C . VAL A 1 82 ? -2.378 -12.246 -15.833 1.00 87.88 82 VAL A C 1
ATOM 614 O O . VAL A 1 82 ? -2.861 -11.990 -16.931 1.00 87.88 82 VAL A O 1
ATOM 617 N N . PRO A 1 83 ? -1.067 -12.070 -15.572 1.00 86.62 83 PRO A N 1
ATOM 618 C CA . PRO A 1 83 ? -0.357 -12.346 -14.317 1.00 86.62 83 PRO A CA 1
ATOM 619 C C . PRO A 1 83 ? -0.374 -11.181 -13.308 1.00 86.62 83 PRO A C 1
ATOM 621 O O . PRO A 1 83 ? 0.059 -11.360 -12.172 1.00 86.62 83 PRO A O 1
ATOM 624 N N . GLN A 1 84 ? -0.810 -9.978 -13.694 1.00 89.38 84 GLN A N 1
ATOM 625 C CA . GLN A 1 84 ? -0.417 -8.753 -12.984 1.00 89.38 84 GLN A CA 1
ATOM 626 C C . GLN A 1 84 ? -1.066 -8.585 -11.601 1.00 89.38 84 GLN A C 1
ATOM 628 O O . GLN A 1 84 ? -0.354 -8.304 -10.628 1.00 89.38 84 GLN A O 1
ATOM 633 N N . ALA A 1 85 ? -2.384 -8.771 -11.482 1.00 90.38 85 ALA A N 1
ATOM 634 C CA . ALA A 1 85 ? -3.054 -8.695 -10.184 1.00 90.38 85 ALA A CA 1
ATOM 635 C C . ALA A 1 85 ? -2.628 -9.854 -9.270 1.00 90.38 85 ALA A C 1
ATOM 637 O O . ALA A 1 85 ? -2.307 -9.627 -8.103 1.00 90.38 85 ALA A O 1
ATOM 638 N N . ARG A 1 86 ? -2.520 -11.081 -9.810 1.00 88.81 86 ARG A N 1
ATOM 639 C CA . ARG A 1 86 ? -2.059 -12.256 -9.042 1.00 88.81 86 ARG A CA 1
ATOM 640 C C . ARG A 1 86 ? -0.655 -12.071 -8.484 1.00 88.81 86 ARG A C 1
ATOM 642 O O . ARG A 1 86 ? -0.432 -12.365 -7.315 1.00 88.81 86 ARG A O 1
ATOM 649 N N . LEU A 1 87 ? 0.272 -11.542 -9.282 1.00 89.56 87 LEU A N 1
ATOM 650 C CA . LEU A 1 87 ? 1.622 -11.235 -8.815 1.00 89.56 87 LEU A CA 1
ATOM 651 C C . LEU A 1 87 ? 1.597 -10.187 -7.698 1.00 89.56 87 LEU A C 1
ATOM 653 O O . LEU A 1 87 ? 2.284 -10.336 -6.695 1.00 89.56 87 LEU A O 1
ATOM 657 N N . SER A 1 88 ? 0.785 -9.141 -7.850 1.00 90.94 88 SER A N 1
ATOM 658 C CA . SER A 1 88 ? 0.648 -8.098 -6.830 1.00 90.94 88 SER A CA 1
ATOM 659 C C . SER A 1 88 ? 0.123 -8.650 -5.502 1.00 90.94 88 SER A C 1
ATOM 661 O O . SER A 1 88 ? 0.659 -8.305 -4.450 1.00 90.94 88 SER A O 1
ATOM 663 N N . LEU A 1 89 ? -0.885 -9.526 -5.554 1.00 89.44 89 LEU A N 1
ATOM 664 C CA . LEU A 1 89 ? -1.431 -10.197 -4.377 1.00 89.44 89 LEU A CA 1
ATOM 665 C C . LEU A 1 89 ? -0.420 -11.166 -3.755 1.00 89.44 89 LEU A C 1
ATOM 667 O O . LEU A 1 89 ? -0.288 -11.198 -2.538 1.00 89.44 89 LEU A O 1
ATOM 671 N N . ALA A 1 90 ? 0.328 -11.915 -4.569 1.00 88.44 90 ALA A N 1
ATOM 672 C CA . ALA A 1 90 ? 1.360 -12.828 -4.082 1.00 88.44 90 ALA A CA 1
ATOM 673 C C . ALA A 1 90 ? 2.465 -12.091 -3.305 1.00 88.44 90 ALA A C 1
ATOM 675 O O . ALA A 1 90 ? 2.900 -12.571 -2.261 1.00 88.44 90 ALA A O 1
ATOM 676 N N . VAL A 1 91 ? 2.881 -10.904 -3.765 1.00 90.12 91 VAL A N 1
ATOM 677 C CA . VAL A 1 91 ? 3.854 -10.060 -3.045 1.00 90.12 91 VAL A CA 1
ATOM 678 C C . VAL A 1 91 ? 3.287 -9.579 -1.704 1.00 90.12 91 VAL A C 1
ATOM 680 O O . VAL A 1 91 ? 3.984 -9.624 -0.692 1.00 90.12 91 VAL A O 1
ATOM 683 N N . LEU A 1 92 ? 2.015 -9.172 -1.659 1.00 90.25 92 LEU A N 1
ATOM 684 C CA . LEU A 1 92 ? 1.352 -8.812 -0.402 1.00 90.25 92 LEU A CA 1
ATOM 685 C C . LEU A 1 92 ? 1.268 -10.010 0.555 1.00 90.25 92 LEU A C 1
ATOM 687 O O . LEU A 1 92 ? 1.688 -9.900 1.707 1.00 90.25 92 LEU A O 1
ATOM 691 N N . ALA A 1 93 ? 0.807 -11.161 0.061 1.00 86.88 93 ALA A N 1
ATOM 692 C CA . ALA A 1 93 ? 0.683 -12.397 0.830 1.00 86.88 93 ALA A CA 1
ATOM 693 C C . ALA A 1 93 ? 2.035 -12.871 1.392 1.00 86.88 93 ALA A C 1
ATOM 695 O O . ALA A 1 93 ? 2.126 -13.329 2.530 1.00 86.88 93 ALA A O 1
ATOM 696 N N . HIS A 1 94 ? 3.115 -12.701 0.626 1.00 86.00 94 HIS A N 1
ATOM 697 C CA . HIS A 1 94 ? 4.468 -12.983 1.097 1.00 86.00 94 HIS A CA 1
ATOM 698 C C . HIS A 1 94 ? 4.836 -12.148 2.337 1.00 86.00 94 HIS A C 1
ATOM 700 O O . HIS A 1 94 ? 5.504 -12.645 3.243 1.00 86.00 94 HIS A O 1
ATOM 706 N N . HIS A 1 95 ? 4.395 -10.890 2.421 1.00 86.12 95 HIS A N 1
ATOM 707 C CA . HIS A 1 95 ? 4.663 -10.051 3.590 1.00 86.12 95 HIS A CA 1
ATOM 708 C C . HIS A 1 95 ? 3.743 -10.321 4.778 1.00 86.12 95 HIS A C 1
ATOM 710 O O . HIS A 1 95 ? 4.195 -10.152 5.912 1.00 86.12 95 HIS A O 1
ATOM 716 N N . THR A 1 96 ? 2.496 -10.731 4.542 1.00 84.44 96 THR A N 1
ATOM 717 C CA . THR A 1 96 ? 1.553 -11.089 5.612 1.00 84.44 96 THR A CA 1
ATOM 718 C C . THR A 1 96 ? 1.876 -12.442 6.237 1.00 84.44 96 THR A C 1
ATOM 720 O O . THR A 1 96 ? 1.662 -12.614 7.428 1.00 84.44 96 THR A O 1
ATOM 723 N N . GLY A 1 97 ? 2.462 -13.375 5.476 1.00 76.25 97 GLY A N 1
ATOM 724 C CA . GLY A 1 97 ? 2.900 -14.695 5.955 1.00 76.25 97 GLY A CA 1
ATOM 725 C C . GLY A 1 97 ? 4.059 -14.671 6.962 1.00 76.25 97 GLY A C 1
ATOM 726 O O . GLY A 1 97 ? 4.571 -15.716 7.356 1.00 76.25 97 GLY A O 1
ATOM 727 N N . ARG A 1 98 ? 4.494 -13.485 7.392 1.00 76.44 98 ARG A N 1
ATOM 728 C CA . ARG A 1 98 ? 5.444 -13.321 8.489 1.00 76.44 98 ARG A CA 1
ATOM 729 C C . ARG A 1 98 ? 4.797 -13.789 9.804 1.00 76.44 98 ARG A C 1
ATOM 731 O O . ARG A 1 98 ? 3.728 -13.287 10.132 1.00 76.44 98 ARG A O 1
ATOM 738 N N . PRO A 1 99 ? 5.446 -14.644 10.619 1.00 74.00 99 PRO A N 1
ATOM 739 C CA . PRO A 1 99 ? 4.832 -15.178 11.846 1.00 74.00 99 PRO A CA 1
ATOM 740 C C . PRO A 1 99 ? 4.168 -14.161 12.839 1.00 74.00 99 PRO A C 1
ATOM 742 O O . PRO A 1 99 ? 3.111 -14.453 13.375 1.00 74.00 99 PRO A O 1
ATOM 745 N N . ALA A 1 100 ? 4.686 -12.941 13.030 1.00 74.62 100 ALA A N 1
ATOM 746 C CA . ALA A 1 100 ? 4.183 -11.818 13.830 1.00 74.62 100 ALA A CA 1
ATOM 747 C C . ALA A 1 100 ? 2.864 -11.271 13.305 1.00 74.62 100 ALA A C 1
ATOM 749 O O . ALA A 1 100 ? 2.104 -10.667 14.051 1.00 74.62 100 ALA A O 1
ATOM 750 N N . LEU A 1 101 ? 2.626 -11.439 12.007 1.00 78.44 101 LEU A N 1
ATOM 751 C CA . LEU A 1 101 ? 1.408 -11.014 11.339 1.00 78.44 101 LEU A CA 1
ATOM 752 C C . LEU A 1 101 ? 0.486 -12.202 11.055 1.00 78.44 101 LEU A C 1
ATOM 754 O O . LEU A 1 101 ? -0.694 -11.986 10.812 1.00 78.44 101 LEU A O 1
ATOM 758 N N . ALA A 1 102 ? 0.974 -13.443 11.148 1.00 70.56 102 ALA A N 1
ATOM 759 C CA . ALA A 1 102 ? 0.204 -14.644 10.831 1.00 70.56 102 ALA A CA 1
ATOM 760 C C . ALA A 1 102 ? -1.050 -14.808 11.707 1.00 70.56 102 ALA A C 1
ATOM 762 O O . ALA A 1 102 ? -2.072 -15.271 11.219 1.00 70.56 102 ALA A O 1
ATOM 763 N N . ALA A 1 103 ? -0.997 -14.387 12.975 1.00 72.06 103 ALA A N 1
ATOM 764 C CA . ALA A 1 103 ? -2.164 -14.397 13.862 1.00 72.06 103 ALA A CA 1
ATOM 765 C C . ALA A 1 103 ? -3.119 -13.209 13.629 1.00 72.06 103 ALA A C 1
ATOM 767 O O . ALA A 1 103 ? -4.286 -13.276 14.002 1.00 72.06 103 ALA A O 1
ATOM 768 N N . ALA A 1 104 ? -2.624 -12.120 13.032 1.00 75.25 104 ALA A N 1
ATOM 769 C CA . ALA A 1 104 ? -3.367 -10.876 12.832 1.00 75.25 104 ALA A CA 1
ATOM 770 C C . ALA A 1 104 ? -3.967 -10.749 11.424 1.00 75.25 104 ALA A C 1
ATOM 772 O O . ALA A 1 104 ? -4.797 -9.878 11.182 1.00 75.25 104 ALA A O 1
ATOM 773 N N . VAL 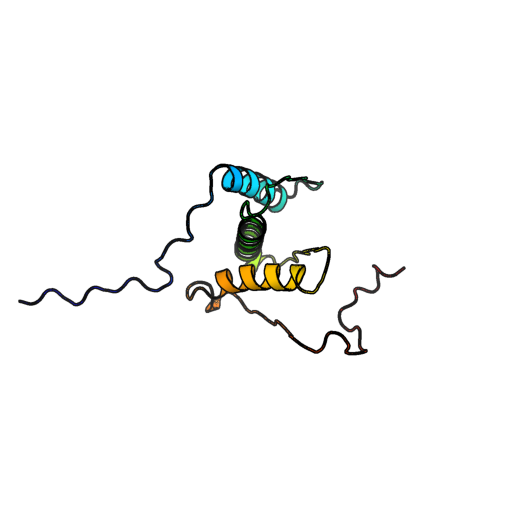A 1 105 ? -3.532 -11.583 10.477 1.00 79.94 105 VAL A N 1
ATOM 774 C CA . VAL A 1 105 ? -3.960 -11.508 9.084 1.00 79.94 105 VAL A CA 1
ATOM 775 C C . VAL A 1 105 ? -4.649 -12.799 8.687 1.00 79.94 105 VAL A C 1
ATOM 777 O O . VAL A 1 105 ? -4.033 -13.857 8.600 1.00 79.94 105 VAL A O 1
ATOM 780 N N . ARG A 1 106 ? -5.933 -12.680 8.355 1.00 79.44 106 ARG A N 1
ATOM 781 C CA . ARG A 1 106 ? -6.681 -13.723 7.663 1.00 79.44 106 ARG A CA 1
ATOM 782 C C . ARG A 1 106 ? -6.640 -13.459 6.163 1.00 79.44 106 ARG A C 1
ATOM 784 O O . ARG A 1 106 ? -6.972 -12.368 5.708 1.00 79.44 106 ARG A O 1
ATOM 791 N N . THR A 1 107 ? -6.244 -14.466 5.395 1.00 73.44 107 THR A N 1
ATOM 792 C CA . THR A 1 107 ? -6.268 -14.431 3.930 1.00 73.44 107 THR A CA 1
ATOM 793 C C . THR A 1 107 ? -7.280 -15.442 3.407 1.00 73.44 107 THR A C 1
ATOM 795 O O . THR A 1 107 ? -6.979 -16.631 3.331 1.00 73.44 107 THR A O 1
ATOM 798 N N . ASP A 1 108 ? -8.457 -14.977 2.997 1.00 72.62 108 ASP A N 1
ATOM 799 C CA . ASP A 1 108 ? -9.438 -15.796 2.280 1.00 72.62 108 ASP A CA 1
ATOM 800 C C . ASP A 1 108 ? -9.213 -15.640 0.769 1.00 72.62 108 ASP A C 1
ATOM 802 O O . ASP A 1 108 ? -9.946 -14.942 0.070 1.00 72.62 108 ASP A O 1
ATOM 806 N N . ILE A 1 109 ? -8.132 -16.232 0.253 1.00 68.00 109 ILE A N 1
ATOM 807 C CA . ILE A 1 109 ? -7.840 -16.184 -1.185 1.00 68.00 109 ILE A CA 1
ATOM 808 C C . ILE A 1 109 ? -8.462 -17.413 -1.849 1.00 68.00 109 ILE A C 1
ATOM 810 O O . ILE A 1 109 ? -7.863 -18.487 -1.889 1.00 68.00 109 ILE A O 1
ATOM 814 N N . ALA A 1 110 ? -9.668 -17.253 -2.392 1.00 57.91 110 ALA A N 1
ATOM 815 C CA . ALA A 1 110 ? -10.301 -18.279 -3.210 1.00 57.91 110 ALA A CA 1
ATOM 816 C C . ALA A 1 110 ? -9.673 -18.293 -4.613 1.00 57.91 110 ALA A C 1
ATOM 818 O O . ALA A 1 110 ? -10.071 -17.548 -5.508 1.00 57.91 110 ALA A O 1
ATOM 819 N N . TRP A 1 111 ? -8.682 -19.158 -4.833 1.00 55.31 111 TRP A N 1
ATOM 820 C CA . TRP A 1 111 ? -8.191 -19.464 -6.179 1.00 55.31 111 TRP A CA 1
ATOM 821 C C . TRP A 1 111 ? -9.117 -20.478 -6.867 1.00 55.31 111 TRP A C 1
ATOM 823 O O . TRP A 1 111 ? -8.733 -21.619 -7.105 1.00 55.31 111 TRP A O 1
ATOM 833 N N . GLY A 1 112 ? -10.354 -20.076 -7.160 1.00 49.00 112 GLY A N 1
ATOM 834 C CA . GLY A 1 112 ? -11.253 -20.853 -8.019 1.00 49.00 112 GLY A CA 1
ATOM 835 C C . GLY A 1 112 ? -10.902 -20.698 -9.508 1.00 49.00 112 GLY A C 1
ATOM 836 O O . GLY A 1 112 ? -10.167 -19.772 -9.875 1.00 49.00 112 GLY A O 1
ATOM 837 N N . PRO A 1 113 ? -11.426 -21.560 -10.403 1.00 40.81 113 PRO A N 1
ATOM 838 C CA . PRO A 1 113 ? -11.448 -21.240 -11.822 1.00 40.81 113 PRO A CA 1
ATOM 839 C C . PRO A 1 113 ? -12.226 -19.930 -11.988 1.00 40.81 113 PRO A C 1
ATOM 841 O O . PRO A 1 113 ? -13.379 -19.821 -11.582 1.00 40.81 113 PRO A O 1
ATOM 844 N N . VAL A 1 114 ? -11.589 -18.931 -12.594 1.00 49.28 114 VAL A N 1
ATOM 845 C CA . VAL A 1 114 ? -12.105 -17.562 -12.821 1.00 49.28 114 VAL A CA 1
ATOM 846 C C . VAL A 1 114 ? -13.383 -17.537 -13.698 1.00 49.28 114 VAL A C 1
ATOM 848 O O . VAL A 1 114 ? -13.935 -16.481 -13.974 1.00 49.28 114 VAL A O 1
ATOM 851 N N . PHE A 1 115 ? -13.900 -18.706 -14.087 1.00 41.81 115 PHE A N 1
ATOM 852 C CA . PHE A 1 115 ? -15.108 -18.907 -14.884 1.00 41.81 115 PHE A CA 1
ATOM 853 C C . PHE A 1 115 ? -16.252 -19.588 -14.110 1.00 41.81 115 PHE A C 1
ATOM 855 O O . PHE A 1 115 ? -17.048 -20.308 -14.711 1.00 41.81 115 PHE A O 1
ATOM 862 N N . SER A 1 116 ? -16.364 -19.400 -12.791 1.00 36.50 116 SER A N 1
ATOM 863 C CA . SER A 1 116 ? -17.639 -19.709 -12.128 1.00 36.50 116 SER A CA 1
ATOM 864 C C . SER A 1 116 ? -18.674 -18.668 -12.559 1.00 36.50 116 SER A C 1
ATOM 866 O O . SER A 1 116 ? -18.476 -17.474 -12.347 1.00 36.50 116 SER A O 1
ATOM 868 N N . ARG A 1 117 ? -19.760 -19.122 -13.193 1.00 41.22 117 ARG A N 1
ATOM 869 C CA . ARG A 1 117 ? -20.869 -18.311 -13.729 1.00 41.22 117 ARG A CA 1
ATOM 870 C C . ARG A 1 117 ? -21.738 -17.623 -12.659 1.00 41.22 117 ARG A C 1
ATOM 872 O O . ARG A 1 117 ? -22.782 -17.095 -13.015 1.00 41.22 117 ARG A O 1
ATOM 879 N N . ASP A 1 118 ? -21.312 -17.588 -11.398 1.00 44.88 118 ASP A N 1
ATOM 880 C CA . ASP A 1 118 ? -22.034 -16.919 -10.311 1.00 44.88 118 ASP A CA 1
ATOM 881 C C . ASP A 1 118 ? -21.274 -15.681 -9.808 1.00 44.88 118 ASP A C 1
ATOM 883 O O . ASP A 1 118 ? -20.248 -15.810 -9.126 1.00 44.88 118 ASP A O 1
ATOM 887 N N . PRO A 1 119 ? -21.748 -14.459 -10.108 1.00 45.00 119 PRO A N 1
ATOM 888 C CA . PRO A 1 119 ? -21.094 -13.233 -9.694 1.00 45.00 119 PRO A CA 1
ATOM 889 C C . PRO A 1 119 ? -21.593 -12.796 -8.311 1.00 45.00 119 PRO A C 1
ATOM 891 O O . PRO A 1 119 ? -22.183 -11.734 -8.156 1.00 45.00 119 PRO A O 1
ATOM 894 N N . GLY A 1 120 ? -21.324 -13.587 -7.271 1.00 44.59 120 GLY A N 1
ATOM 895 C CA . GLY A 1 120 ? -21.632 -13.196 -5.885 1.00 44.59 120 GLY A CA 1
ATOM 896 C C . GLY A 1 120 ? -20.758 -12.053 -5.335 1.00 44.59 120 GLY A C 1
ATOM 897 O O . GLY A 1 120 ? -20.955 -11.622 -4.204 1.00 44.59 120 GLY A O 1
ATOM 898 N N . TRP A 1 121 ? -19.772 -11.583 -6.108 1.00 51.22 121 TRP A N 1
ATOM 899 C CA . TRP A 1 121 ? -18.812 -10.541 -5.717 1.00 51.22 121 TRP A CA 1
ATOM 900 C C . TRP A 1 121 ? -18.877 -9.277 -6.588 1.00 51.22 121 TRP A C 1
ATOM 902 O O . TRP A 1 121 ? -18.157 -8.318 -6.305 1.00 51.22 121 TRP A O 1
ATOM 912 N N . LEU A 1 122 ? -19.711 -9.246 -7.639 1.00 43.12 122 LEU A N 1
ATOM 913 C CA . LEU A 1 122 ? -19.929 -8.013 -8.396 1.00 43.12 122 LEU A CA 1
ATOM 914 C C . LEU A 1 122 ? -20.729 -7.048 -7.518 1.00 43.12 122 LEU A C 1
ATOM 916 O O . LEU A 1 122 ? -21.863 -7.336 -7.149 1.00 43.12 122 LEU A O 1
ATOM 920 N N . ILE A 1 123 ? -20.132 -5.901 -7.192 1.00 45.03 123 ILE A N 1
ATOM 921 C CA . ILE A 1 123 ? -20.851 -4.757 -6.628 1.00 45.03 123 ILE A CA 1
ATOM 922 C C . ILE A 1 123 ? -21.848 -4.307 -7.712 1.00 45.03 123 ILE A C 1
ATOM 924 O O . ILE A 1 123 ? -21.392 -3.860 -8.769 1.00 45.03 123 ILE A O 1
ATOM 928 N N . PRO A 1 124 ? -23.174 -4.426 -7.503 1.00 42.56 124 PRO A N 1
ATOM 929 C CA . PRO A 1 124 ? -24.161 -4.173 -8.559 1.00 42.56 124 PRO A CA 1
ATOM 930 C C . PRO A 1 124 ? -24.129 -2.735 -9.097 1.00 42.56 124 PRO A C 1
ATOM 932 O O . PRO A 1 124 ? -24.472 -2.494 -10.248 1.00 42.56 124 PRO A O 1
ATOM 935 N N . GLU A 1 125 ? -23.663 -1.783 -8.287 1.00 44.00 125 GLU A N 1
ATOM 936 C CA . GLU A 1 125 ? -23.661 -0.346 -8.596 1.00 44.00 125 GLU A CA 1
ATOM 937 C C . GLU A 1 125 ? -22.569 0.097 -9.591 1.00 44.00 125 GLU A C 1
ATOM 939 O O . GLU A 1 125 ? -22.554 1.252 -10.001 1.00 44.00 125 GLU A O 1
ATOM 944 N N . LEU A 1 126 ? -21.655 -0.794 -9.996 1.00 43.50 126 LEU A N 1
ATOM 945 C CA . LEU A 1 126 ? -20.556 -0.483 -10.928 1.00 43.50 126 LEU A CA 1
ATOM 946 C C . LEU A 1 126 ? -20.746 -1.071 -12.341 1.00 43.50 126 LEU A C 1
ATOM 948 O O . LEU A 1 126 ? -19.816 -1.020 -13.146 1.00 43.50 126 LEU A O 1
ATOM 952 N N . VAL A 1 127 ? -21.924 -1.632 -12.647 1.00 41.81 127 VAL A N 1
ATOM 953 C CA . VAL A 1 127 ? -22.271 -2.206 -13.969 1.00 41.81 127 VAL A CA 1
ATOM 954 C C . VAL A 1 127 ? -23.536 -1.558 -14.567 1.00 41.81 127 VAL A C 1
ATOM 956 O O . VAL A 1 127 ? -24.206 -2.154 -15.403 1.00 41.81 127 VAL A O 1
ATOM 959 N N . ALA A 1 128 ? -23.865 -0.330 -14.162 1.00 37.47 128 ALA A N 1
ATOM 960 C CA . ALA A 1 128 ? -24.899 0.482 -14.811 1.00 37.47 128 ALA A CA 1
ATOM 961 C C . ALA A 1 128 ? -24.272 1.558 -15.704 1.00 37.47 128 ALA A C 1
ATOM 963 O O . ALA A 1 128 ? -23.310 2.214 -15.240 1.00 37.47 128 ALA A O 1
#

Secondary structure (DSSP, 8-state):
-PPPP-----TTTSPPPPPPHHHHHHHHHHHHHHHTT--S-------TTSSHHHHHHHHHHHHHHHHTTT--------S-IIIIIHHHHHHHHHHHTSHHHHTT---------TT-S--TT--GGG--

Radius of gyration: 18.38 Å; chains: 1; bounding box: 56×38×46 Å

Sequence (128 aa):
MTAPPDQRRSPLDSPLPPLRPYQRTIAKAILGRALYHRGGSLSIEIARQGGKNELSARAELALLLVRHAAGGTIVKCAPTLVPQARLSLAVLAHHTGRPALAAAVRTDIAWGPVFSRDPGWLIPELVA

Foldseek 3Di:
DDDPPPPPDALQNDDDDDQDPVLVVVLCVLLVCVVVVVDDDDDDDADDVNCPLLSVLVSVVVCCVVCVVVDDDDDDDDPDVPPTVVVSVVSNVVVCPRPVNVVVDDDPDPPDDPPPPDPPPDPPVVPD

pLDDT: mean 78.08, std 20.06, range [36.5, 97.69]